Protein AF-A0A5V6N6S4-F1 (afdb_monomer)

Foldseek 3Di:
DWDKDKDWDFPDDDPPTDTQKIKMFTADPVPRDTPDIDIDGDPCVVVVD

Secondary structure (DSSP, 8-state):
--EEEEEEEESSSSTTPPEEEEEEEEE-TTT--EEEEEEEE--HHHHT-

Nearest PDB structures (foldseek):
  7n8w-assembly1_B  TM=7.803E-01  e=4.211E-02  Homo sapiens
  2xri-assembly1_A  TM=8.220E-01  e=4.068E-01  Homo sapiens
  1r8y-assembly2_E  TM=4.213E-01  e=2.843E+00  Mus musculus

Mean predicted aligned error: 4.6 Å

InterPro domains:
  IPR033390 3'-5' exoribonuclease Rv2179c-like domain [PF16473] (2-47)

Radius of gyration: 13.85 Å; Cα contacts (8 Å, |Δi|>4): 82; chains: 1; bounding box: 28×22×38 Å

Sequence (49 aa):
MNNVMIDIETLGTGHHATIISVALAVFELATGKVAAEKYIRINWKEDCE

pLDDT: mean 89.09, std 12.02, range [50.94, 97.88]

Solvent-accessible surface area (backbone atoms only — not comparable to full-atom values): 3100 Å² total; per-residue (Å²): 133,77,42,75,50,77,48,78,41,52,81,49,91,57,101,82,42,51,70,41,33,42,38,40,36,34,26,36,84,92,76,67,49,72,79,47,73,50,79,45,78,52,56,62,84,72,76,72,111

Organism: NCBI:txid436295

Structure (mmCIF, N/CA/C/O backbone):
data_AF-A0A5V6N6S4-F1
#
_entry.id   AF-A0A5V6N6S4-F1
#
loop_
_atom_site.group_PDB
_atom_site.id
_atom_site.type_symbol
_atom_site.label_atom_id
_atom_site.label_alt_id
_atom_site.label_comp_id
_atom_site.label_asym_id
_atom_site.label_entity_id
_atom_site.label_seq_id
_a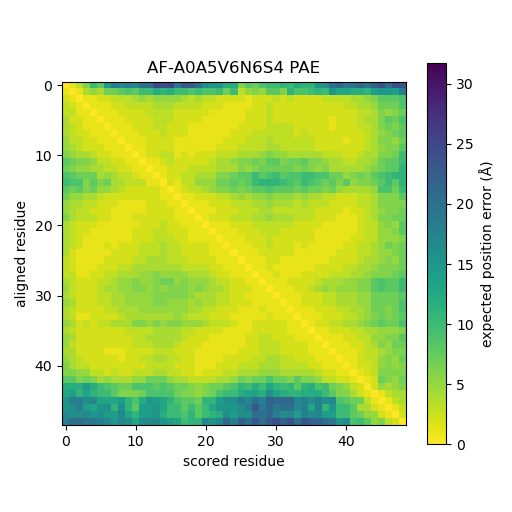tom_site.pdbx_PDB_ins_code
_atom_site.Cartn_x
_atom_site.Cartn_y
_atom_site.Cartn_z
_atom_site.occupancy
_atom_site.B_iso_or_equiv
_atom_site.auth_seq_id
_atom_site.auth_comp_id
_atom_site.auth_asym_id
_atom_site.auth_atom_id
_atom_site.pdbx_PDB_model_num
ATOM 1 N N . MET A 1 1 ? -20.221 0.606 8.161 1.00 60.16 1 MET A N 1
ATOM 2 C CA . MET A 1 1 ? -19.540 0.818 6.865 1.00 60.16 1 MET A CA 1
ATOM 3 C C . MET A 1 1 ? -18.066 0.583 7.095 1.00 60.16 1 MET A C 1
ATOM 5 O O . MET A 1 1 ? -17.533 1.179 8.024 1.00 60.16 1 MET A O 1
ATOM 9 N N . ASN A 1 2 ? -17.443 -0.290 6.307 1.00 77.94 2 ASN A N 1
ATOM 10 C CA . ASN A 1 2 ? -16.004 -0.527 6.398 1.00 77.94 2 ASN A CA 1
ATOM 11 C C . ASN A 1 2 ? -15.295 0.403 5.413 1.00 77.94 2 ASN A C 1
ATOM 13 O O . ASN A 1 2 ? -15.790 0.610 4.305 1.00 77.94 2 ASN A O 1
ATOM 17 N N . ASN A 1 3 ? -14.177 0.983 5.834 1.00 94.62 3 ASN A N 1
ATOM 18 C CA . ASN A 1 3 ? -13.370 1.878 5.011 1.00 94.62 3 ASN A CA 1
ATOM 19 C C . ASN A 1 3 ? -12.314 1.058 4.285 1.00 94.62 3 ASN A C 1
ATOM 21 O O . ASN A 1 3 ? -11.934 -0.014 4.756 1.00 94.62 3 ASN A O 1
ATOM 25 N N . VAL A 1 4 ? -11.843 1.565 3.152 1.00 95.56 4 VAL A N 1
ATOM 26 C CA . VAL A 1 4 ? -10.785 0.925 2.373 1.00 95.56 4 VAL A CA 1
ATOM 27 C C . VAL A 1 4 ? -9.651 1.922 2.205 1.00 95.56 4 VAL A C 1
ATOM 29 O O . VAL A 1 4 ? -9.869 3.031 1.724 1.00 95.56 4 VAL A O 1
ATOM 32 N N . MET A 1 5 ? -8.452 1.528 2.621 1.00 95.44 5 MET A N 1
ATOM 33 C CA . MET A 1 5 ? -7.206 2.210 2.299 1.00 95.44 5 MET A CA 1
ATOM 34 C C . MET A 1 5 ? -6.568 1.490 1.118 1.00 95.44 5 MET A C 1
ATOM 36 O O . MET A 1 5 ? -6.526 0.257 1.095 1.00 95.44 5 MET A O 1
ATOM 40 N N . ILE A 1 6 ? -6.094 2.268 0.151 1.00 97.06 6 ILE A N 1
ATOM 41 C CA . ILE A 1 6 ? -5.349 1.774 -1.001 1.00 97.06 6 ILE A CA 1
ATOM 42 C C . ILE A 1 6 ? -4.053 2.565 -1.057 1.00 97.06 6 ILE A C 1
ATOM 44 O O . ILE A 1 6 ? -4.088 3.794 -1.051 1.00 97.06 6 ILE A O 1
ATOM 48 N N . ASP A 1 7 ? -2.944 1.845 -1.115 1.00 97.00 7 ASP A N 1
ATOM 49 C CA . ASP A 1 7 ? -1.614 2.400 -1.307 1.00 97.00 7 ASP A CA 1
ATOM 50 C C . ASP A 1 7 ? -1.007 1.815 -2.586 1.00 97.00 7 ASP A C 1
ATOM 52 O O . ASP A 1 7 ? -1.129 0.613 -2.854 1.00 97.00 7 ASP A O 1
ATOM 56 N N . ILE A 1 8 ? -0.446 2.684 -3.425 1.00 95.88 8 ILE A N 1
ATOM 57 C CA . ILE A 1 8 ? -0.017 2.359 -4.788 1.00 95.88 8 ILE A CA 1
ATOM 58 C C . ILE A 1 8 ? 1.409 2.850 -4.970 1.00 95.88 8 ILE A C 1
ATOM 60 O O . ILE A 1 8 ? 1.671 4.048 -4.895 1.00 95.88 8 ILE A O 1
ATOM 64 N N . GLU A 1 9 ? 2.294 1.928 -5.332 1.00 95.69 9 GLU A N 1
ATOM 65 C CA . GLU A 1 9 ? 3.675 2.252 -5.672 1.00 95.69 9 GLU A CA 1
ATOM 66 C C . GLU A 1 9 ? 3.893 2.203 -7.175 1.00 95.69 9 GLU A C 1
ATOM 68 O O . 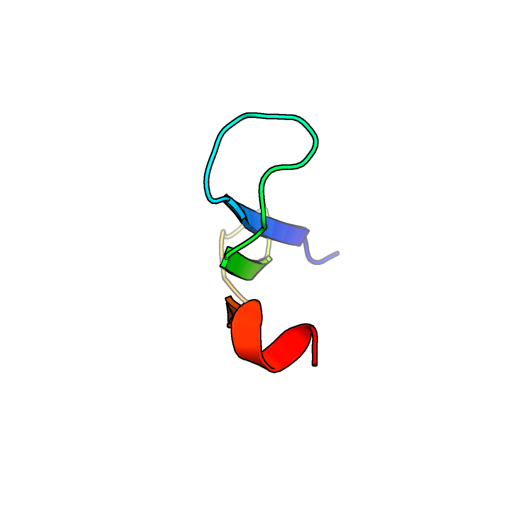GLU A 1 9 ? 3.394 1.312 -7.8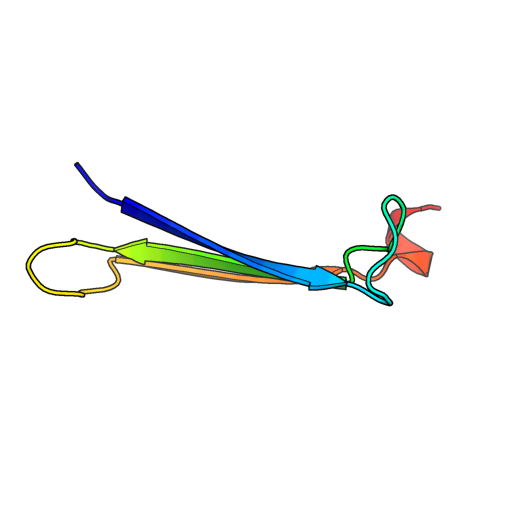75 1.00 95.69 9 GLU A O 1
ATOM 73 N N . THR A 1 10 ? 4.684 3.150 -7.670 1.00 95.00 10 THR A N 1
ATOM 74 C CA . THR A 1 10 ? 4.925 3.345 -9.102 1.00 95.00 10 THR A CA 1
ATOM 75 C C . THR A 1 10 ? 6.418 3.480 -9.417 1.00 95.00 10 THR A C 1
ATOM 77 O O . THR A 1 10 ? 7.207 3.889 -8.570 1.00 95.00 10 THR A O 1
ATOM 80 N N . LEU A 1 11 ? 6.839 3.158 -10.648 1.00 91.94 11 LEU A N 1
ATOM 81 C CA . LEU A 1 11 ? 8.238 3.317 -11.108 1.00 91.94 11 LEU A CA 1
ATOM 82 C C . LEU A 1 11 ? 8.663 4.777 -11.351 1.00 91.94 11 LEU A C 1
ATOM 84 O O . LEU A 1 11 ? 9.758 5.029 -11.852 1.00 91.94 11 LEU A O 1
ATOM 88 N N . GLY A 1 12 ? 7.812 5.748 -11.033 1.00 90.88 12 GLY A N 1
ATOM 89 C CA . GLY A 1 12 ? 8.099 7.166 -11.203 1.00 90.88 12 GLY A CA 1
ATOM 90 C C . GLY A 1 12 ? 6.884 8.030 -10.891 1.00 90.88 12 GLY A C 1
ATOM 91 O O . GLY A 1 12 ? 5.810 7.532 -10.604 1.00 90.88 12 GLY A O 1
ATOM 92 N N . THR A 1 13 ? 7.034 9.346 -10.984 1.00 91.75 13 THR A N 1
ATOM 93 C CA . THR A 1 13 ? 5.981 10.305 -10.600 1.00 91.75 13 THR A CA 1
ATOM 94 C C . THR A 1 13 ? 5.165 10.842 -11.782 1.00 91.75 13 THR A C 1
ATOM 96 O O . THR A 1 13 ? 4.306 11.704 -11.609 1.00 91.75 13 THR A O 1
ATOM 99 N N . GLY A 1 14 ? 5.445 10.376 -13.004 1.00 92.56 14 GLY A N 1
ATOM 100 C CA . GLY A 1 14 ? 4.753 10.817 -14.215 1.00 92.56 14 GLY A CA 1
ATOM 101 C C . GLY A 1 14 ? 3.358 10.203 -14.372 1.00 92.56 14 GLY A C 1
ATOM 102 O O . GLY A 1 14 ? 3.080 9.127 -13.855 1.00 92.56 14 GLY A O 1
ATOM 103 N N . HIS A 1 15 ? 2.501 10.844 -15.174 1.00 85.44 15 HIS A N 1
ATOM 104 C CA . HIS A 1 15 ? 1.109 10.419 -15.419 1.00 85.44 15 HIS A CA 1
ATOM 105 C C . HIS A 1 15 ? 0.955 8.982 -15.967 1.00 85.44 15 HIS A C 1
ATOM 107 O O . HIS A 1 15 ? -0.109 8.387 -15.856 1.00 85.44 15 HIS A O 1
ATOM 113 N N . HIS A 1 16 ? 2.013 8.417 -16.553 1.00 86.31 16 HIS A N 1
ATOM 114 C CA .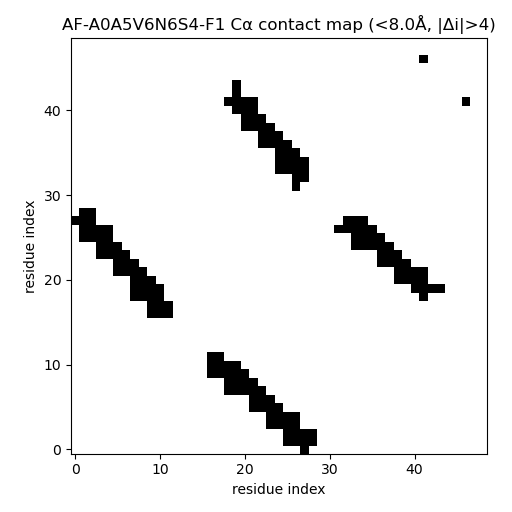 HIS A 1 16 ? 2.027 7.064 -17.124 1.00 86.31 16 HIS A CA 1
ATOM 115 C C . HIS A 1 16 ? 3.042 6.155 -16.423 1.00 86.31 16 HIS A C 1
ATOM 117 O O . HIS A 1 16 ? 3.568 5.221 -17.027 1.00 86.31 16 HIS A O 1
ATOM 123 N N . ALA A 1 17 ? 3.377 6.461 -15.169 1.00 90.38 17 ALA A N 1
ATOM 124 C CA . ALA A 1 17 ? 4.263 5.616 -14.395 1.00 90.38 17 ALA A CA 1
ATOM 125 C C . ALA A 1 17 ? 3.602 4.265 -14.111 1.00 90.38 17 ALA A C 1
ATOM 127 O O . ALA A 1 17 ? 2.472 4.171 -13.635 1.00 90.38 17 ALA A O 1
ATOM 128 N N . THR A 1 18 ? 4.350 3.211 -14.402 1.00 90.69 18 THR A N 1
ATOM 129 C CA . THR A 1 18 ? 3.989 1.831 -14.120 1.00 90.69 18 THR A CA 1
ATOM 130 C C . THR A 1 18 ? 3.682 1.612 -12.647 1.00 90.69 18 THR A C 1
ATOM 132 O O . THR A 1 18 ? 4.554 1.864 -11.819 1.00 90.69 18 THR A O 1
ATOM 135 N N . ILE A 1 19 ? 2.505 1.066 -12.330 1.00 92.44 19 ILE A N 1
ATOM 136 C CA . ILE A 1 19 ? 2.205 0.543 -10.993 1.00 92.44 19 ILE A CA 1
ATOM 137 C C . ILE A 1 19 ? 2.965 -0.772 -10.795 1.00 92.44 19 ILE A C 1
ATOM 139 O O . ILE A 1 19 ? 2.857 -1.680 -11.616 1.00 92.44 19 ILE A O 1
ATOM 143 N N . ILE A 1 20 ? 3.715 -0.879 -9.700 1.00 94.12 20 ILE A N 1
ATOM 144 C CA . ILE A 1 20 ? 4.525 -2.066 -9.367 1.00 94.12 20 ILE A CA 1
ATOM 145 C C . ILE A 1 20 ? 4.037 -2.812 -8.136 1.00 94.12 20 ILE A C 1
ATOM 147 O O . ILE A 1 20 ? 4.326 -4.000 -7.979 1.00 94.12 20 ILE A O 1
ATOM 151 N N . SER A 1 21 ? 3.285 -2.149 -7.266 1.00 95.81 21 SER A N 1
ATOM 152 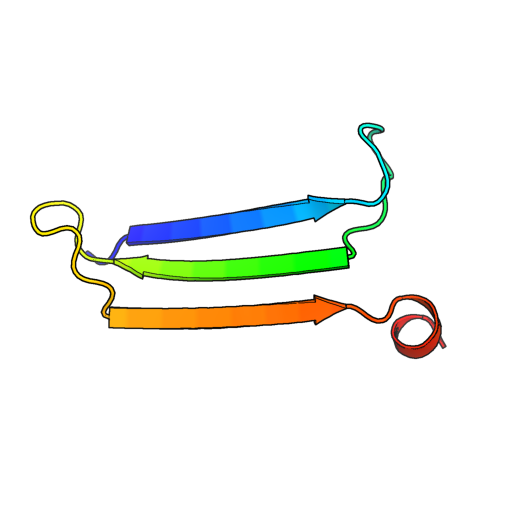C CA . SER A 1 21 ? 2.589 -2.830 -6.188 1.00 95.81 21 SER A CA 1
ATOM 153 C C . SER A 1 21 ? 1.364 -2.065 -5.739 1.00 95.81 21 SER A C 1
ATOM 155 O O . SER A 1 21 ? 1.302 -0.841 -5.843 1.00 95.81 21 SER A O 1
ATOM 157 N N . VAL A 1 22 ? 0.406 -2.821 -5.216 1.00 96.69 22 VAL A N 1
ATOM 158 C CA . VAL A 1 22 ? -0.809 -2.300 -4.600 1.00 96.69 22 VAL A CA 1
ATOM 159 C C . VAL A 1 22 ? -0.980 -2.979 -3.249 1.00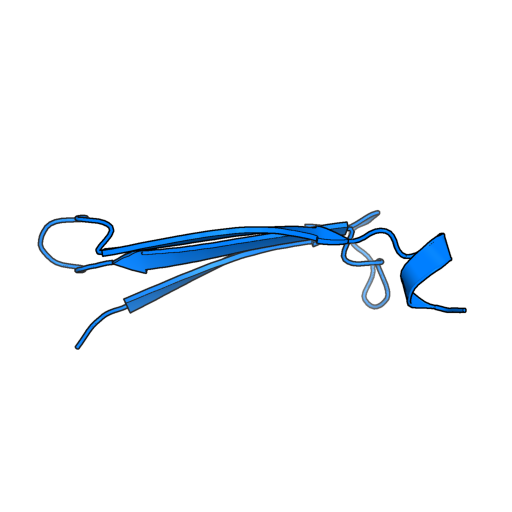 96.69 22 VAL A C 1
ATOM 161 O O . VAL A 1 22 ? -0.963 -4.212 -3.161 1.00 96.69 22 VAL A O 1
ATOM 164 N N . ALA A 1 23 ? -1.165 -2.182 -2.204 1.00 97.69 23 ALA A N 1
ATOM 165 C CA . ALA A 1 23 ? -1.603 -2.643 -0.897 1.00 97.69 23 ALA A CA 1
ATOM 166 C C . ALA A 1 23 ? -3.040 -2.175 -0.647 1.00 97.69 23 ALA A C 1
ATOM 168 O O . ALA A 1 23 ? -3.406 -1.040 -0.951 1.00 97.69 23 ALA A O 1
ATOM 169 N N . LEU A 1 24 ? -3.866 -3.061 -0.097 1.00 97.38 24 LEU A N 1
ATOM 170 C CA . LEU A 1 24 ? -5.234 -2.764 0.309 1.00 97.38 24 LEU A CA 1
ATOM 171 C C . LEU A 1 24 ? -5.442 -3.162 1.762 1.00 97.38 24 LEU A C 1
ATOM 173 O O . LEU A 1 24 ? -5.030 -4.250 2.166 1.00 97.38 24 LEU A O 1
ATOM 177 N N . ALA A 1 25 ? -6.165 -2.331 2.505 1.00 96.88 25 ALA A N 1
ATOM 178 C CA . ALA A 1 25 ? -6.636 -2.650 3.846 1.00 96.88 25 ALA A CA 1
ATOM 179 C C . ALA A 1 25 ? -8.095 -2.219 4.015 1.00 96.88 25 ALA A C 1
ATOM 181 O O . ALA A 1 25 ? -8.452 -1.067 3.772 1.00 96.88 25 ALA A O 1
ATOM 182 N N . VAL A 1 26 ? -8.943 -3.145 4.459 1.00 97.12 26 VAL A N 1
ATOM 183 C CA . VAL A 1 26 ? -10.310 -2.862 4.900 1.00 97.12 26 VAL A CA 1
ATOM 184 C C . VAL A 1 26 ? -10.276 -2.651 6.405 1.00 97.12 26 VAL A C 1
ATOM 186 O O . VAL A 1 26 ? -9.857 -3.549 7.135 1.00 97.12 26 VAL A O 1
ATOM 189 N N . PHE A 1 27 ? -10.723 -1.493 6.884 1.00 95.94 27 PHE A N 1
ATOM 190 C CA . PHE A 1 27 ? -10.592 -1.123 8.292 1.00 95.94 27 PHE A CA 1
ATOM 191 C C . PHE A 1 27 ? -11.807 -0.370 8.847 1.00 95.94 27 PHE A C 1
ATOM 193 O O . PHE A 1 27 ? -12.589 0.270 8.133 1.00 95.94 27 PHE A O 1
ATOM 200 N N . GLU A 1 28 ? -11.967 -0.443 10.164 1.00 95.75 28 GLU A N 1
ATOM 201 C CA . GLU A 1 28 ? -12.936 0.346 10.921 1.00 95.75 28 GLU A CA 1
ATOM 202 C C . GLU A 1 28 ? -12.338 1.707 11.305 1.00 95.75 28 GLU A C 1
ATOM 204 O O . GLU A 1 28 ? -11.306 1.767 11.967 1.00 95.75 28 GLU A O 1
ATOM 209 N N . LEU A 1 29 ? -12.995 2.817 10.944 1.00 91.62 29 LEU A N 1
ATOM 210 C CA . LEU A 1 29 ? -12.437 4.163 11.161 1.00 91.62 29 LEU A CA 1
ATOM 211 C C . LEU A 1 29 ? -12.283 4.523 12.644 1.00 91.62 29 LEU A C 1
ATOM 213 O O . LEU A 1 29 ? -11.306 5.153 13.028 1.00 91.62 29 LEU A O 1
ATOM 217 N N . ALA A 1 30 ? -13.254 4.134 13.473 1.00 93.69 30 ALA A N 1
ATOM 218 C CA . ALA A 1 30 ? -13.279 4.510 14.885 1.00 93.69 30 ALA A CA 1
ATOM 219 C C . ALA A 1 30 ? -12.223 3.769 15.720 1.00 93.69 30 ALA A C 1
ATOM 221 O O . ALA A 1 30 ? -11.751 4.299 16.721 1.00 93.69 30 ALA A O 1
ATOM 222 N N . THR A 1 31 ? -11.880 2.541 15.325 1.00 94.00 31 THR A N 1
ATOM 223 C CA . THR A 1 31 ? -11.006 1.649 16.100 1.00 94.00 31 THR A CA 1
ATOM 224 C C . THR A 1 31 ? -9.644 1.438 15.444 1.00 94.00 31 THR A C 1
ATOM 226 O O . THR A 1 31 ? -8.716 0.985 16.107 1.00 94.00 31 THR A O 1
ATOM 229 N N . GLY A 1 32 ? -9.513 1.726 14.146 1.00 90.69 32 GLY A N 1
ATOM 230 C CA . GLY A 1 32 ? -8.326 1.417 13.350 1.00 90.69 32 GLY A CA 1
ATOM 231 C C . GLY A 1 32 ? -8.130 -0.079 13.088 1.00 90.69 32 GLY A C 1
ATOM 232 O O . GLY A 1 32 ? -7.119 -0.469 12.509 1.00 90.69 32 GLY A O 1
ATOM 233 N N . LYS A 1 33 ? -9.068 -0.940 13.506 1.00 95.56 33 LYS A N 1
ATOM 234 C CA . LYS A 1 33 ? -8.927 -2.388 13.350 1.00 95.56 33 LYS A CA 1
ATOM 235 C C . LYS A 1 33 ? -9.018 -2.771 11.874 1.00 95.56 33 LYS A C 1
ATOM 237 O O . LYS A 1 33 ? -10.011 -2.468 11.211 1.00 95.56 33 LYS A O 1
ATOM 242 N N . VAL A 1 34 ? -8.004 -3.485 11.392 1.00 96.00 34 VAL A N 1
ATOM 243 C CA . VAL A 1 34 ? -7.974 -4.062 10.044 1.00 96.00 34 VAL A CA 1
ATOM 244 C C . VAL A 1 34 ? -8.750 -5.379 10.045 1.00 96.00 34 VAL A C 1
ATOM 246 O O . VAL A 1 34 ? -8.510 -6.263 10.867 1.00 96.00 34 VAL A O 1
ATOM 249 N N . ALA A 1 35 ? -9.720 -5.486 9.143 1.00 94.75 35 ALA A N 1
ATOM 250 C CA . ALA A 1 35 ? -10.574 -6.658 8.970 1.00 94.75 35 ALA A CA 1
ATOM 251 C C . ALA A 1 35 ? -10.069 -7.590 7.860 1.00 94.75 35 ALA A C 1
ATOM 253 O O . ALA A 1 35 ? -10.286 -8.798 7.923 1.00 94.75 35 ALA A O 1
ATOM 254 N N . ALA A 1 36 ? -9.416 -7.030 6.843 1.00 95.81 36 ALA A N 1
ATOM 255 C CA . ALA A 1 36 ? -8.786 -7.766 5.758 1.00 95.81 36 ALA A CA 1
ATOM 256 C C . ALA A 1 36 ? -7.702 -6.898 5.121 1.00 95.81 36 ALA A C 1
ATOM 258 O O . ALA A 1 36 ? -7.869 -5.683 5.013 1.00 95.81 36 ALA A O 1
ATOM 259 N N . GLU A 1 37 ? -6.632 -7.523 4.650 1.00 97.00 37 GLU A N 1
ATOM 260 C CA . GLU A 1 37 ? -5.560 -6.851 3.927 1.00 97.00 37 GLU A CA 1
ATOM 261 C C . GLU A 1 37 ? -5.049 -7.722 2.784 1.00 97.00 37 GLU A C 1
ATOM 263 O O . GLU A 1 37 ? -5.175 -8.951 2.806 1.00 97.00 37 GLU A O 1
ATOM 268 N N . LYS A 1 38 ? -4.501 -7.080 1.755 1.00 97.88 38 LYS A N 1
ATOM 269 C CA . LYS A 1 38 ? -3.845 -7.769 0.649 1.00 97.88 38 LYS A CA 1
ATOM 270 C C . LYS A 1 38 ? -2.725 -6.911 0.090 1.00 97.88 38 LYS A C 1
ATOM 272 O O . LYS A 1 38 ? -2.932 -5.740 -0.209 1.00 97.88 38 LYS A O 1
ATOM 277 N N . TYR A 1 39 ? -1.574 -7.536 -0.116 1.00 97.25 39 TYR A N 1
ATOM 278 C CA . TYR A 1 39 ? -0.468 -6.967 -0.870 1.00 97.25 39 TYR A CA 1
ATOM 279 C C . TYR A 1 39 ? -0.298 -7.735 -2.177 1.00 97.25 39 TYR A C 1
ATOM 281 O O . TYR A 1 39 ? -0.308 -8.968 -2.188 1.00 97.25 39 TYR A O 1
ATOM 289 N N . ILE A 1 40 ? -0.157 -7.005 -3.279 1.00 95.25 40 ILE A N 1
ATOM 290 C CA . ILE A 1 40 ? 0.110 -7.565 -4.600 1.00 95.25 40 ILE A CA 1
ATOM 291 C C . ILE A 1 40 ? 1.325 -6.849 -5.169 1.00 95.25 40 ILE A C 1
ATOM 293 O O . ILE A 1 40 ? 1.319 -5.627 -5.318 1.00 95.25 40 ILE A O 1
ATOM 297 N N . ARG A 1 41 ? 2.351 -7.624 -5.520 1.00 93.69 41 ARG A N 1
ATOM 298 C CA . ARG A 1 41 ? 3.455 -7.161 -6.356 1.00 93.69 41 ARG A CA 1
ATOM 299 C C . ARG A 1 41 ? 3.143 -7.530 -7.799 1.00 93.69 41 ARG A C 1
ATOM 301 O O . ARG A 1 41 ? 2.870 -8.693 -8.075 1.00 93.69 41 ARG A O 1
ATOM 308 N N . ILE A 1 42 ? 3.161 -6.540 -8.679 1.00 90.81 42 ILE A N 1
ATOM 309 C CA . ILE A 1 42 ? 2.835 -6.689 -10.098 1.00 90.81 42 ILE A CA 1
ATOM 310 C C . ILE A 1 42 ? 4.137 -6.954 -10.847 1.00 90.81 42 ILE 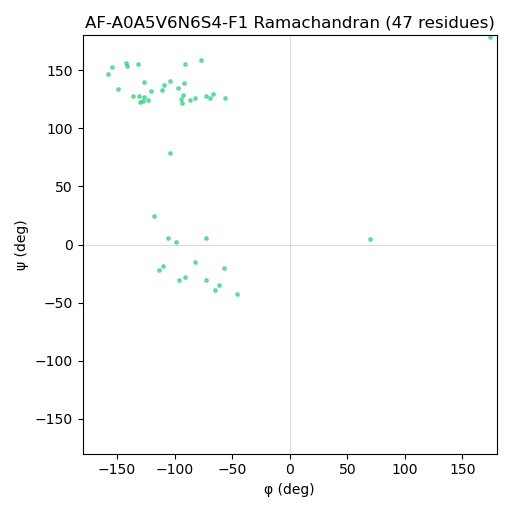A C 1
ATOM 312 O O . ILE A 1 42 ? 5.112 -6.213 -10.678 1.00 90.81 42 ILE A O 1
ATOM 316 N N . ASN A 1 43 ? 4.167 -8.007 -11.663 1.00 83.75 43 ASN A N 1
ATOM 317 C CA . ASN A 1 43 ? 5.312 -8.305 -12.511 1.00 83.75 43 ASN A CA 1
ATOM 318 C C . ASN A 1 43 ? 4.977 -7.905 -13.944 1.00 83.75 43 ASN A C 1
ATOM 320 O O . ASN A 1 43 ? 4.672 -8.746 -14.781 1.00 83.75 43 ASN A O 1
ATOM 324 N N . TRP A 1 44 ? 5.059 -6.601 -14.230 1.00 72.31 44 TRP A N 1
ATOM 325 C CA . TRP A 1 44 ? 4.638 -6.027 -15.515 1.00 72.31 44 TRP A CA 1
ATOM 326 C C . TRP A 1 44 ? 5.135 -6.821 -16.726 1.00 72.31 44 TRP A C 1
ATOM 328 O O . TRP A 1 44 ? 4.388 -6.998 -17.682 1.00 72.31 44 TRP A O 1
ATOM 338 N N . LYS A 1 45 ? 6.396 -7.275 -16.718 1.00 72.44 45 LYS A N 1
ATOM 339 C CA . LYS A 1 45 ? 6.973 -7.990 -17.866 1.00 72.44 45 LYS A CA 1
ATOM 340 C C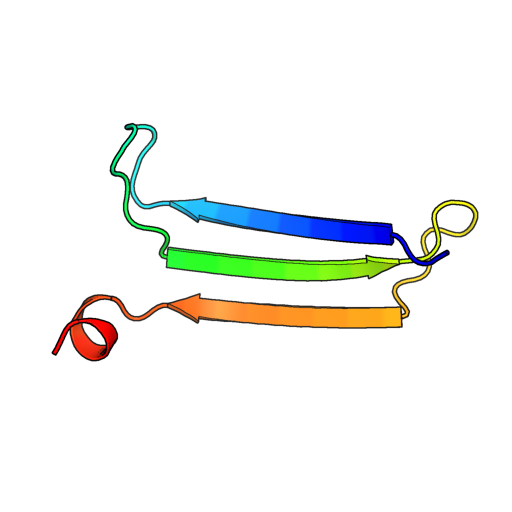 . LYS A 1 45 ? 6.233 -9.286 -18.190 1.00 72.44 45 LYS A C 1
ATOM 342 O O . LYS A 1 45 ? 6.150 -9.611 -19.360 1.00 72.44 45 LYS A O 1
ATOM 347 N N . GLU A 1 46 ? 5.729 -9.983 -17.179 1.00 60.34 46 GLU A N 1
ATOM 348 C CA . GLU A 1 46 ? 4.987 -11.240 -17.325 1.00 60.34 46 GLU A CA 1
ATOM 349 C C . GLU A 1 46 ? 3.474 -10.992 -17.461 1.00 60.34 46 GLU A C 1
ATOM 351 O O . GLU A 1 46 ? 2.785 -11.770 -18.104 1.00 60.34 46 GLU A O 1
ATOM 356 N N . ASP A 1 47 ? 2.960 -9.891 -16.900 1.00 58.50 47 ASP A N 1
ATOM 357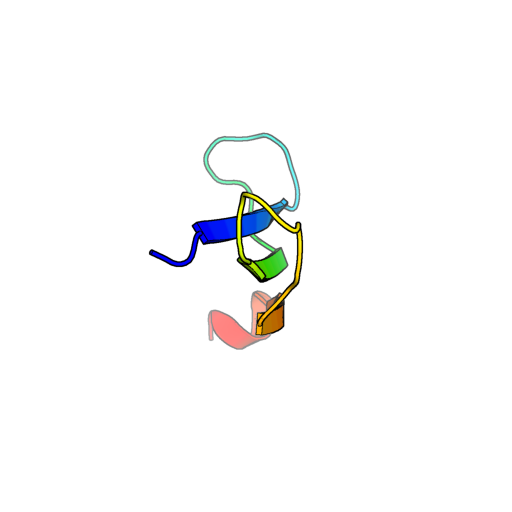 C CA . ASP A 1 47 ? 1.531 -9.541 -16.930 1.00 58.50 47 ASP A CA 1
ATOM 358 C C . ASP A 1 47 ? 1.086 -8.850 -18.244 1.00 58.50 47 ASP A C 1
ATOM 360 O O . ASP A 1 47 ? -0.111 -8.698 -18.484 1.00 58.50 47 ASP A O 1
ATOM 364 N N . CYS A 1 48 ? 2.033 -8.371 -19.064 1.00 59.03 48 CYS A N 1
ATOM 365 C CA . CYS A 1 48 ? 1.787 -7.707 -20.357 1.00 59.03 48 CYS A CA 1
ATOM 366 C C . CYS A 1 48 ? 2.125 -8.577 -21.585 1.00 59.03 48 CYS A C 1
ATOM 368 O O . CYS A 1 48 ? 2.093 -8.058 -22.705 1.00 59.03 48 CYS A O 1
ATOM 370 N N . GLU A 1 49 ? 2.481 -9.849 -21.382 1.00 50.94 49 GLU A N 1
ATOM 371 C CA . GLU A 1 49 ? 2.516 -10.869 -22.446 1.00 50.94 49 GLU A CA 1
ATOM 372 C C . GLU A 1 49 ? 1.106 -11.405 -22.738 1.00 50.94 49 GLU A C 1
ATOM 374 O O . GLU A 1 49 ? 0.818 -11.650 -23.934 1.00 50.94 49 GLU A O 1
#